Protein AF-A0A0D2KGY4-F1 (afdb_monomer_lite)

Foldseek 3Di:
DPDDDPCVVVVVVVVVVVVVVDVVVCLQVLLVCCVPVVVPPDPVVDDPVSVVSNVVNVVVQVVDPPSVD

Secondary structure (DSSP, 8-state):
-----HHHHHHHHHHHHHHHHS-HHHHHHHHHHHHTTTTTS-GGGS-HHHHHHHHHHHHHHTTSTTS--

Organism: Hypholoma sublateritium (strain FD-334 SS-4) (NCBI:txid945553)

Radius of gyration: 15.99 Å; chains: 1; bounding box: 22×22×56 Å

pLDDT: mean 82.37, std 13.99, range [48.06, 96.56]

Structure (mmCIF, N/CA/C/O backbone):
data_AF-A0A0D2KGY4-F1
#
_entry.id   AF-A0A0D2KGY4-F1
#
loop_
_atom_site.group_PDB
_atom_site.id
_atom_site.type_symbol
_atom_site.label_atom_id
_atom_site.label_alt_id
_a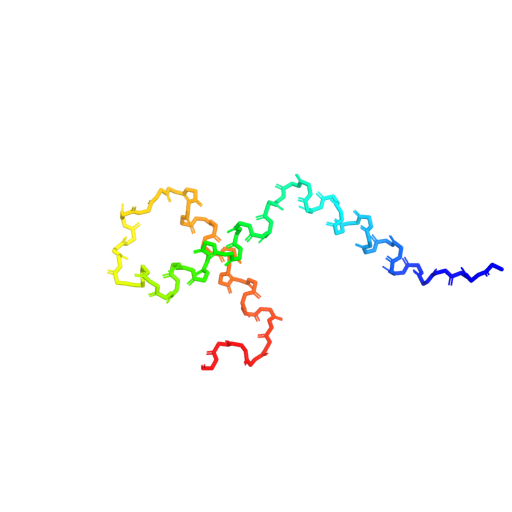tom_site.label_comp_id
_atom_site.label_asym_id
_atom_site.label_entity_id
_atom_site.label_seq_id
_atom_site.pdbx_PDB_ins_code
_atom_site.Cartn_x
_atom_site.Cartn_y
_atom_site.Cartn_z
_atom_site.occupancy
_atom_site.B_iso_or_equiv
_atom_site.auth_seq_id
_atom_site.auth_comp_id
_atom_site.auth_asym_id
_atom_site.auth_atom_id
_atom_site.pdbx_PDB_model_num
ATOM 1 N N . ARG A 1 1 ? 4.827 -2.744 41.045 1.00 48.06 1 ARG A N 1
ATOM 2 C CA . ARG A 1 1 ? 4.988 -3.205 39.642 1.00 48.06 1 ARG A CA 1
ATOM 3 C C . ARG A 1 1 ? 3.729 -2.802 38.885 1.00 48.06 1 ARG A C 1
ATOM 5 O O . ARG A 1 1 ? 2.667 -3.251 39.290 1.00 48.06 1 ARG A O 1
ATOM 12 N N . ARG A 1 2 ? 3.805 -1.924 37.874 1.00 53.59 2 ARG A N 1
ATOM 13 C CA . ARG A 1 2 ? 2.643 -1.653 37.006 1.00 53.59 2 ARG A CA 1
ATOM 14 C C . ARG A 1 2 ? 2.412 -2.909 36.169 1.00 53.59 2 ARG A C 1
ATOM 16 O O . ARG A 1 2 ? 3.291 -3.276 35.396 1.00 53.59 2 ARG A O 1
ATOM 23 N N . SER A 1 3 ? 1.298 -3.600 36.393 1.00 63.53 3 SER A N 1
ATOM 24 C CA . SER A 1 3 ? 0.845 -4.638 35.471 1.00 63.53 3 SER A CA 1
ATOM 25 C C . SER A 1 3 ? 0.525 -3.907 34.169 1.00 63.53 3 SER A C 1
ATOM 27 O O . SER A 1 3 ? -0.318 -3.015 34.141 1.00 63.53 3 SER A O 1
ATOM 2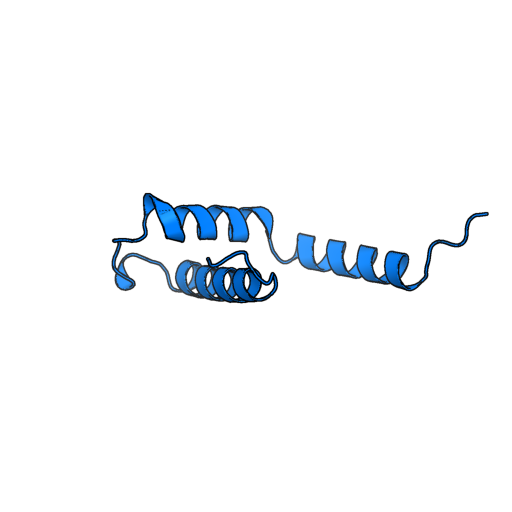9 N N . THR A 1 4 ? 1.297 -4.172 33.119 1.00 63.41 4 THR A N 1
ATOM 30 C CA . THR A 1 4 ? 0.907 -3.733 31.780 1.00 63.41 4 THR A CA 1
ATOM 31 C C . THR A 1 4 ? -0.342 -4.501 31.395 1.00 63.41 4 THR A C 1
ATOM 33 O O . THR A 1 4 ? -0.440 -5.692 31.703 1.00 63.41 4 THR A O 1
ATOM 36 N N . ASP A 1 5 ? -1.276 -3.812 30.751 1.00 73.25 5 ASP A N 1
ATOM 37 C CA . ASP A 1 5 ? -2.500 -4.410 30.238 1.00 73.25 5 ASP A CA 1
ATOM 38 C C . ASP A 1 5 ? -2.149 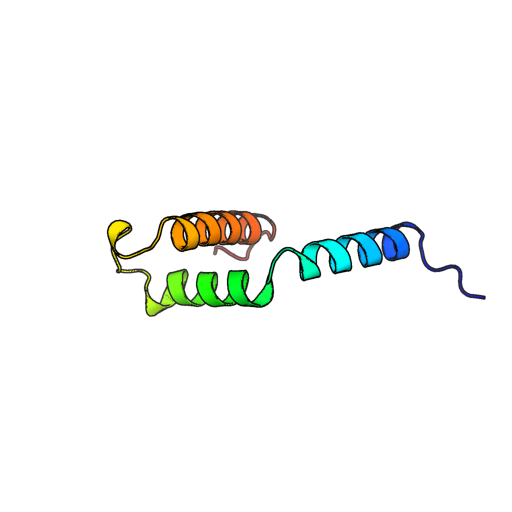-5.669 29.411 1.00 73.25 5 ASP A C 1
ATOM 40 O O . ASP A 1 5 ? -1.280 -5.594 28.529 1.00 73.25 5 ASP A O 1
ATOM 44 N N . PRO A 1 6 ? -2.748 -6.837 29.708 1.00 68.81 6 PRO A N 1
ATOM 45 C CA . PRO A 1 6 ? -2.483 -8.073 28.979 1.00 68.81 6 PRO A CA 1
ATOM 46 C C . PRO A 1 6 ? -2.639 -7.918 27.460 1.00 68.81 6 PRO A C 1
ATOM 48 O O . PRO A 1 6 ? -1.821 -8.455 26.713 1.00 68.81 6 PRO A O 1
ATOM 51 N N . LEU A 1 7 ? -3.605 -7.123 26.990 1.00 64.81 7 LEU A N 1
ATOM 52 C CA . LEU A 1 7 ? -3.817 -6.836 25.569 1.00 64.81 7 LEU A CA 1
ATOM 53 C C . LEU A 1 7 ? -2.638 -6.066 24.965 1.00 64.81 7 LEU A C 1
ATOM 55 O O . LEU A 1 7 ? -2.208 -6.372 23.855 1.00 64.81 7 LEU A O 1
ATOM 59 N N . VAL A 1 8 ? -2.048 -5.127 25.708 1.00 63.34 8 VAL A N 1
ATOM 60 C CA . VAL A 1 8 ? -0.862 -4.367 25.272 1.00 63.34 8 VAL A CA 1
ATOM 61 C C . VAL A 1 8 ? 0.377 -5.264 25.220 1.00 63.34 8 VAL A C 1
ATOM 63 O O . VAL A 1 8 ? 1.190 -5.155 24.302 1.00 63.34 8 VAL A O 1
ATOM 66 N N . HIS A 1 9 ? 0.523 -6.190 26.170 1.00 66.88 9 HIS A N 1
ATOM 67 C CA . HIS A 1 9 ? 1.632 -7.144 26.173 1.00 66.88 9 HIS A CA 1
ATOM 68 C C . HIS A 1 9 ? 1.522 -8.156 25.018 1.00 66.88 9 HIS A C 1
ATOM 70 O O . HIS A 1 9 ? 2.497 -8.366 24.295 1.00 66.88 9 HIS A O 1
ATOM 76 N N . HIS A 1 10 ? 0.341 -8.743 24.799 1.00 66.94 10 HIS A N 1
ATOM 77 C CA . HIS A 1 10 ? 0.104 -9.678 23.695 1.00 66.94 10 HIS A CA 1
ATOM 78 C C . HIS A 1 10 ? 0.190 -8.991 22.324 1.00 66.94 10 HIS A C 1
ATOM 80 O O . HIS A 1 10 ? 0.870 -9.498 21.430 1.00 66.94 10 HIS A O 1
ATOM 86 N N . GLY A 1 11 ? -0.401 -7.801 22.181 1.00 67.25 11 GLY A N 1
ATOM 87 C CA . GLY A 1 11 ? -0.336 -6.998 20.959 1.00 67.25 11 GLY A CA 1
ATOM 88 C C . GLY A 1 11 ? 1.089 -6.574 20.600 1.00 67.25 11 GLY A 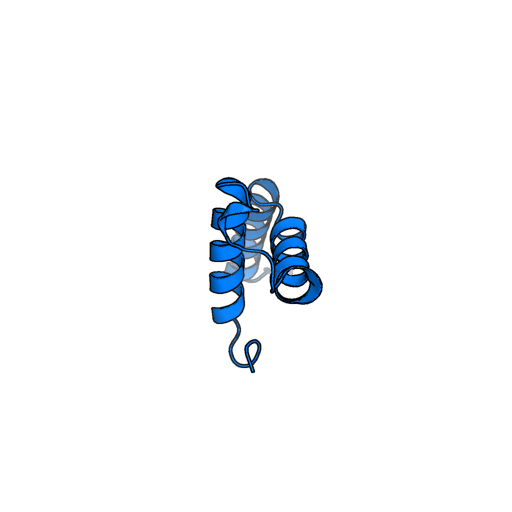C 1
ATOM 89 O O . GLY A 1 11 ? 1.458 -6.592 19.429 1.00 67.25 11 GLY A O 1
ATOM 90 N N . ARG A 1 12 ? 1.939 -6.282 21.595 1.00 73.69 12 ARG A N 1
ATOM 91 C CA . ARG A 1 12 ? 3.356 -5.952 21.371 1.00 73.69 12 ARG A CA 1
ATOM 92 C C . ARG A 1 12 ? 4.151 -7.121 20.795 1.00 73.69 12 ARG A C 1
ATOM 94 O O . ARG A 1 12 ? 4.981 -6.905 19.915 1.00 73.69 12 ARG A O 1
ATOM 101 N N . HIS A 1 13 ? 3.933 -8.342 21.281 1.00 73.12 13 HIS A N 1
ATOM 102 C CA . HIS A 1 13 ? 4.628 -9.522 20.750 1.00 73.12 13 HIS A CA 1
ATOM 103 C C . HIS A 1 13 ? 4.135 -9.871 19.347 1.00 73.12 13 HIS A C 1
ATOM 105 O O . HIS A 1 13 ? 4.959 -10.052 18.454 1.00 73.12 13 HIS A O 1
ATOM 111 N N . PHE A 1 14 ? 2.817 -9.845 19.124 1.00 69.06 14 PHE A N 1
ATOM 112 C CA . PHE A 1 14 ? 2.229 -10.036 17.796 1.00 69.06 14 PHE A CA 1
ATOM 113 C C . PHE A 1 14 ? 2.736 -8.990 16.792 1.00 69.06 14 PHE A C 1
ATOM 115 O O . PHE A 1 14 ? 3.234 -9.344 15.725 1.00 69.06 14 PHE A O 1
ATOM 122 N N . GLY A 1 15 ? 2.710 -7.708 17.166 1.00 66.31 15 GLY A N 1
ATOM 123 C CA . GLY A 1 15 ? 3.200 -6.613 16.334 1.00 66.31 15 GLY A CA 1
ATOM 124 C C . GLY A 1 15 ? 4.682 -6.747 15.983 1.00 66.31 15 GLY A C 1
ATOM 125 O O . GLY A 1 15 ? 5.056 -6.510 14.840 1.00 66.31 15 GLY A O 1
ATOM 126 N N . ARG A 1 16 ? 5.532 -7.201 16.917 1.00 70.25 16 ARG A N 1
ATOM 127 C CA . ARG A 1 16 ? 6.958 -7.454 16.642 1.00 70.25 16 ARG A CA 1
ATOM 128 C C . ARG A 1 16 ? 7.186 -8.648 15.713 1.00 70.25 16 ARG A C 1
ATOM 130 O O . ARG A 1 16 ? 8.057 -8.563 14.853 1.00 70.25 16 ARG A O 1
ATOM 137 N N . SER A 1 17 ? 6.426 -9.732 15.862 1.00 63.88 17 SER A N 1
ATOM 138 C CA . SER A 1 17 ? 6.511 -10.897 14.972 1.00 63.88 17 SER A CA 1
ATOM 139 C C . SER A 1 17 ? 6.044 -10.568 13.554 1.00 63.88 17 SER A C 1
ATOM 141 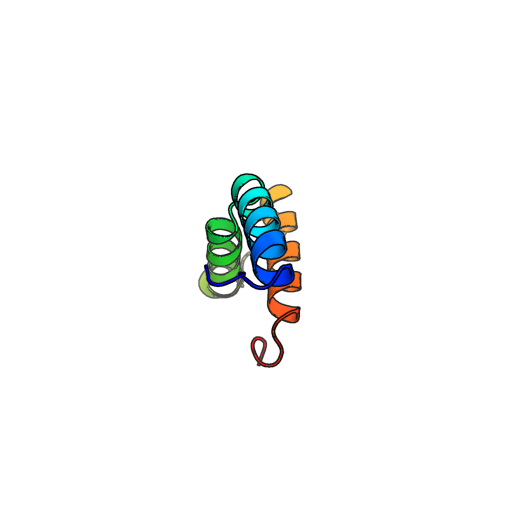O O . SER A 1 17 ? 6.725 -10.916 12.596 1.00 63.88 17 SER A O 1
ATOM 143 N N . ILE A 1 18 ? 4.934 -9.838 13.413 1.00 65.56 18 ILE A N 1
ATOM 144 C CA . ILE A 1 18 ? 4.450 -9.364 12.110 1.00 65.56 18 ILE A CA 1
ATOM 145 C C . ILE A 1 18 ? 5.438 -8.375 11.488 1.00 65.56 18 ILE A C 1
ATOM 147 O O . ILE A 1 18 ? 5.725 -8.481 10.304 1.00 65.56 18 ILE A O 1
ATOM 151 N N . HIS A 1 19 ? 6.024 -7.469 12.274 1.00 64.38 19 HIS A N 1
ATOM 152 C CA . HIS A 1 19 ? 7.039 -6.532 11.787 1.00 64.38 19 HIS A CA 1
ATOM 153 C C . HIS A 1 19 ? 8.315 -7.228 11.281 1.00 64.38 19 HIS A C 1
ATOM 155 O O . HIS A 1 19 ? 8.948 -6.748 10.348 1.00 64.38 19 HIS A O 1
ATOM 161 N N . ALA A 1 20 ? 8.693 -8.368 11.870 1.00 57.72 20 ALA A N 1
ATOM 162 C CA . ALA A 1 20 ? 9.823 -9.166 11.393 1.00 57.72 20 ALA A CA 1
ATOM 163 C C . ALA A 1 20 ? 9.514 -9.937 10.093 1.00 57.72 20 ALA A C 1
ATOM 165 O O . ALA A 1 20 ? 10.432 -10.258 9.345 1.00 57.72 20 ALA A O 1
ATOM 166 N N . LEU A 1 21 ? 8.237 -10.242 9.834 1.00 58.75 21 LEU A N 1
ATOM 167 C CA . LEU A 1 21 ? 7.777 -11.014 8.672 1.00 58.75 21 LEU A CA 1
ATOM 168 C C . LEU A 1 21 ? 7.311 -10.132 7.506 1.00 58.75 21 LEU A C 1
ATOM 170 O O . LEU A 1 21 ? 7.377 -10.545 6.352 1.00 58.75 21 LEU A O 1
ATOM 174 N N . CYS A 1 22 ? 6.865 -8.915 7.802 1.00 67.75 22 CYS A N 1
ATOM 175 C CA . CYS A 1 22 ? 6.399 -7.932 6.842 1.00 67.75 22 CYS A CA 1
ATOM 176 C C . CYS A 1 22 ? 7.168 -6.636 7.084 1.00 67.75 22 CYS A C 1
ATOM 178 O O . CYS A 1 22 ? 7.022 -6.018 8.139 1.00 67.75 22 CYS A O 1
ATOM 180 N N . ASN A 1 23 ? 7.935 -6.175 6.093 1.00 83.12 23 ASN A N 1
ATOM 181 C CA . ASN A 1 23 ? 8.470 -4.817 6.115 1.00 83.12 23 ASN A CA 1
ATOM 182 C C . ASN A 1 23 ? 7.316 -3.828 5.870 1.00 83.12 23 ASN A C 1
ATOM 184 O O . ASN A 1 23 ? 7.138 -3.314 4.769 1.00 83.12 23 ASN A O 1
ATOM 188 N N . VAL A 1 24 ? 6.498 -3.604 6.904 1.00 83.31 24 VAL A N 1
ATOM 189 C CA . VAL A 1 24 ? 5.306 -2.742 6.854 1.00 83.31 24 VAL A CA 1
ATOM 190 C C . VAL A 1 24 ? 5.683 -1.327 6.418 1.00 83.31 24 VAL A C 1
ATOM 192 O O . VAL A 1 24 ? 4.920 -0.688 5.705 1.00 83.31 24 VAL A O 1
ATOM 195 N N . HIS A 1 25 ? 6.878 -0.855 6.783 1.00 87.25 25 HIS A N 1
ATOM 196 C CA . HIS A 1 25 ? 7.368 0.451 6.354 1.00 87.25 25 HIS A CA 1
ATOM 197 C C . HIS A 1 25 ? 7.558 0.514 4.833 1.00 87.25 25 HIS A C 1
ATOM 199 O O . HIS A 1 25 ? 7.070 1.443 4.197 1.00 87.25 25 HIS A O 1
ATOM 205 N N . ALA A 1 26 ? 8.220 -0.484 4.238 1.00 90.31 26 ALA A N 1
ATOM 206 C CA . ALA A 1 26 ? 8.360 -0.565 2.785 1.00 90.31 26 ALA A CA 1
ATOM 207 C C . ALA A 1 26 ? 7.002 -0.738 2.093 1.00 90.31 26 ALA A C 1
ATOM 209 O O . ALA A 1 26 ? 6.733 -0.045 1.122 1.00 90.31 26 ALA A O 1
ATOM 210 N N . LEU A 1 27 ? 6.125 -1.590 2.631 1.00 91.88 27 LEU A N 1
ATOM 211 C CA . LEU A 1 27 ? 4.776 -1.807 2.103 1.00 91.88 27 LEU A CA 1
ATOM 212 C C . LEU A 1 27 ? 3.969 -0.501 2.026 1.00 91.88 27 LEU A C 1
ATOM 214 O O . LEU A 1 27 ? 3.389 -0.193 0.988 1.00 91.88 27 LEU A O 1
ATOM 218 N N . VAL A 1 28 ? 3.943 0.267 3.120 1.00 92.06 28 VAL A N 1
ATOM 219 C CA . VAL A 1 28 ? 3.218 1.543 3.189 1.00 92.06 28 VAL A CA 1
ATOM 220 C C . VAL A 1 28 ? 3.863 2.581 2.277 1.00 92.06 28 VAL A C 1
ATOM 222 O O . VAL A 1 28 ? 3.155 3.221 1.507 1.00 92.06 28 VAL A O 1
ATOM 225 N N . ASN A 1 29 ? 5.191 2.722 2.310 1.00 94.50 29 ASN A N 1
ATOM 226 C CA . ASN A 1 29 ? 5.894 3.711 1.491 1.00 94.50 29 ASN A CA 1
ATOM 227 C C . ASN A 1 29 ? 5.716 3.438 -0.012 1.00 94.50 29 ASN A C 1
ATOM 229 O O . ASN A 1 29 ? 5.329 4.324 -0.767 1.00 94.50 29 ASN A O 1
ATOM 233 N N . ASN A 1 30 ? 5.904 2.186 -0.435 1.00 94.31 30 ASN A N 1
ATOM 234 C CA . ASN A 1 30 ? 5.697 1.772 -1.822 1.00 94.31 30 ASN A CA 1
ATOM 235 C C . ASN A 1 30 ? 4.234 1.956 -2.247 1.00 94.31 30 ASN A C 1
ATOM 237 O O . ASN A 1 30 ? 3.966 2.356 -3.377 1.00 94.31 30 ASN A O 1
ATOM 241 N N . GLY A 1 31 ? 3.289 1.690 -1.341 1.00 94.19 31 GLY A N 1
ATOM 242 C CA . GLY A 1 31 ? 1.868 1.934 -1.562 1.00 94.19 31 GLY A CA 1
ATOM 243 C C . GLY A 1 31 ? 1.543 3.408 -1.809 1.00 94.19 31 GLY A C 1
ATOM 244 O O . GLY A 1 31 ? 0.846 3.710 -2.774 1.00 94.19 31 GLY A O 1
ATOM 245 N N . ILE A 1 32 ? 2.107 4.315 -1.004 1.00 95.19 32 ILE A N 1
ATOM 246 C CA . ILE A 1 32 ? 1.956 5.772 -1.163 1.00 95.19 32 ILE A CA 1
ATOM 247 C C . ILE A 1 32 ? 2.567 6.245 -2.486 1.00 95.19 32 ILE A C 1
ATOM 249 O O . ILE A 1 32 ? 1.898 6.935 -3.250 1.00 95.19 32 ILE A O 1
ATOM 253 N N . ILE A 1 33 ? 3.802 5.832 -2.794 1.00 96.50 33 ILE A N 1
ATOM 254 C CA . ILE A 1 33 ? 4.475 6.175 -4.059 1.00 96.50 33 ILE A CA 1
ATOM 255 C C . ILE A 1 33 ? 3.642 5.693 -5.251 1.00 96.50 33 ILE A C 1
ATOM 257 O O . ILE A 1 33 ? 3.449 6.431 -6.216 1.00 96.50 33 ILE A O 1
ATOM 261 N N . ARG A 1 34 ? 3.094 4.473 -5.180 1.00 94.94 34 ARG A N 1
ATOM 262 C CA . ARG A 1 34 ? 2.243 3.935 -6.245 1.00 94.94 34 ARG A CA 1
ATOM 263 C C . ARG A 1 34 ? 0.921 4.688 -6.387 1.00 94.94 34 ARG A C 1
ATOM 265 O O . ARG A 1 34 ? 0.483 4.902 -7.509 1.00 94.94 34 ARG A O 1
ATOM 272 N N . ALA A 1 35 ? 0.296 5.084 -5.281 1.00 93.06 35 ALA A N 1
ATOM 273 C CA . ALA A 1 35 ? -0.956 5.838 -5.304 1.00 93.06 35 ALA A CA 1
ATOM 274 C C . ALA A 1 35 ? -0.781 7.295 -5.776 1.00 93.06 35 ALA A C 1
ATOM 276 O O . ALA A 1 35 ? -1.737 7.884 -6.267 1.00 93.06 35 ALA A O 1
ATOM 277 N N . GLY A 1 36 ? 0.418 7.871 -5.634 1.00 94.00 36 GLY A N 1
ATOM 278 C CA . GLY A 1 36 ? 0.741 9.224 -6.091 1.00 94.00 36 GLY A CA 1
ATOM 279 C C . GLY A 1 36 ? 1.519 9.231 -7.405 1.00 94.00 36 GLY A C 1
ATOM 280 O O . GLY A 1 36 ? 0.948 9.383 -8.483 1.00 94.00 36 GLY A O 1
ATOM 281 N N . GLU A 1 37 ? 2.837 9.068 -7.299 1.00 96.56 37 GLU A N 1
ATOM 282 C CA . GLU A 1 37 ? 3.811 9.254 -8.384 1.00 96.56 37 GLU A CA 1
ATOM 283 C C . GLU A 1 37 ? 3.647 8.259 -9.539 1.00 96.56 37 GLU A C 1
ATOM 285 O O . GLU A 1 37 ? 3.930 8.604 -10.682 1.00 96.56 37 GLU A O 1
ATOM 290 N N . ARG A 1 38 ? 3.187 7.034 -9.254 1.00 95.62 38 ARG A N 1
ATOM 291 C CA . ARG A 1 38 ? 3.051 5.955 -10.252 1.00 95.62 38 ARG A CA 1
ATOM 292 C C . ARG A 1 38 ? 1.595 5.553 -10.510 1.00 95.62 38 ARG A C 1
ATOM 294 O O . ARG A 1 38 ? 1.335 4.426 -10.926 1.00 95.62 38 ARG A O 1
ATOM 301 N N . SER A 1 39 ? 0.647 6.450 -10.240 1.00 93.94 39 SER A N 1
ATOM 302 C CA . SER A 1 39 ? -0.794 6.170 -10.359 1.00 93.94 39 SER A CA 1
ATOM 303 C C . SER A 1 39 ? -1.254 5.930 -11.802 1.00 93.94 39 SER A C 1
ATOM 305 O O . SER A 1 39 ? -2.211 5.191 -12.024 1.00 93.94 39 SER A O 1
ATOM 307 N N . GLU A 1 40 ? -0.552 6.509 -12.779 1.00 96.06 40 GLU A N 1
ATOM 308 C CA . GLU A 1 40 ? -0.843 6.363 -14.211 1.00 96.06 40 GLU A CA 1
ATOM 309 C C . GLU A 1 40 ? -0.175 5.133 -14.848 1.00 96.06 40 GLU A C 1
ATOM 311 O O . GLU A 1 40 ? -0.488 4.780 -15.987 1.00 96.06 40 GLU A O 1
ATOM 316 N N . GLU A 1 41 ? 0.749 4.470 -14.144 1.00 96.38 41 GLU A N 1
ATOM 317 C CA . GLU A 1 41 ? 1.427 3.295 -14.686 1.00 96.38 41 GLU A CA 1
ATOM 318 C C . GLU A 1 41 ? 0.462 2.105 -14.805 1.00 96.38 41 GLU A C 1
ATOM 320 O O . GLU A 1 41 ? -0.278 1.796 -13.862 1.00 96.38 41 GLU A O 1
ATOM 325 N N . PRO A 1 42 ? 0.474 1.390 -15.942 1.00 95.50 42 PRO A N 1
ATOM 326 C CA . PRO A 1 42 ? -0.412 0.256 -16.145 1.00 95.50 42 PRO A CA 1
ATOM 327 C C . PRO A 1 42 ? -0.027 -0.922 -15.238 1.00 95.50 42 PRO A C 1
ATOM 329 O O . PRO A 1 42 ? 1.112 -1.072 -14.799 1.00 95.50 42 PRO A O 1
ATOM 332 N N . GLU A 1 43 ? -0.991 -1.796 -14.942 1.00 90.56 43 GLU A N 1
ATOM 333 C CA . GLU A 1 43 ? -0.800 -2.885 -13.976 1.00 90.56 43 GLU A CA 1
ATOM 334 C C . GLU A 1 43 ? 0.283 -3.906 -14.391 1.00 90.56 43 GLU A C 1
ATOM 336 O O . GLU A 1 43 ? 0.901 -4.550 -13.538 1.00 90.56 43 GLU A O 1
ATOM 341 N N . ASP A 1 44 ? 0.538 -4.055 -15.688 1.00 94.75 44 ASP A N 1
ATOM 342 C CA . ASP A 1 44 ? 1.579 -4.921 -16.245 1.00 94.75 44 ASP A CA 1
ATOM 343 C C . ASP A 1 44 ? 3.005 -4.374 -16.069 1.00 94.75 44 ASP A C 1
ATOM 345 O O . ASP A 1 44 ? 3.953 -5.158 -16.142 1.00 94.75 44 ASP A O 1
ATOM 349 N N . ALA A 1 45 ? 3.166 -3.090 -15.727 1.00 96.38 45 ALA A N 1
ATOM 350 C CA . ALA A 1 45 ? 4.449 -2.499 -15.340 1.00 96.38 45 ALA A CA 1
ATOM 351 C C . ALA A 1 45 ? 4.966 -3.013 -13.980 1.00 96.38 45 ALA A C 1
ATOM 353 O O . ALA A 1 45 ? 6.131 -2.804 -13.636 1.00 96.38 45 ALA A O 1
ATOM 354 N N . PHE A 1 46 ? 4.120 -3.701 -13.205 1.00 95.81 46 PHE A N 1
ATOM 355 C CA . PHE A 1 46 ? 4.439 -4.177 -11.861 1.00 95.81 46 PHE A CA 1
ATOM 356 C C . PHE A 1 46 ? 4.640 -5.694 -11.811 1.00 95.81 46 PHE A C 1
ATOM 358 O O . PHE A 1 46 ? 3.900 -6.504 -12.389 1.00 95.81 46 PHE A O 1
ATOM 365 N N . THR A 1 47 ? 5.611 -6.123 -11.014 1.00 96.50 47 THR A N 1
ATOM 366 C CA . THR A 1 47 ? 5.821 -7.540 -10.717 1.00 96.50 47 THR A CA 1
ATOM 367 C C . THR A 1 47 ? 4.606 -8.137 -9.982 1.00 96.50 47 THR A C 1
ATOM 369 O O . THR A 1 47 ? 3.823 -7.422 -9.346 1.00 96.50 47 THR A O 1
ATOM 372 N N . PRO A 1 48 ? 4.399 -9.467 -10.027 1.00 95.38 48 PRO A N 1
ATOM 373 C CA . PRO A 1 48 ? 3.344 -10.115 -9.243 1.00 95.38 48 PRO A CA 1
ATOM 374 C C . PRO A 1 48 ? 3.431 -9.814 -7.737 1.00 95.38 48 PRO A C 1
ATOM 376 O O . PRO A 1 48 ? 2.406 -9.696 -7.067 1.00 95.38 48 PRO A O 1
ATOM 379 N N . GLN A 1 49 ? 4.651 -9.652 -7.216 1.00 91.56 49 GLN A N 1
ATOM 380 C CA . GLN A 1 49 ? 4.887 -9.318 -5.816 1.00 91.56 49 GLN A CA 1
ATOM 381 C C . GLN A 1 49 ? 4.439 -7.887 -5.492 1.00 91.56 49 GLN A C 1
ATOM 383 O O . GLN A 1 49 ? 3.669 -7.702 -4.555 1.00 91.56 49 GLN A O 1
ATOM 388 N N . GLU A 1 50 ? 4.827 -6.893 -6.296 1.00 93.00 50 GLU A N 1
ATOM 389 C CA . GLU A 1 50 ? 4.397 -5.495 -6.114 1.00 93.00 50 GLU A CA 1
ATOM 390 C C . GLU A 1 50 ? 2.876 -5.334 -6.232 1.00 93.00 50 GLU A C 1
ATOM 392 O O . GLU A 1 50 ? 2.262 -4.550 -5.506 1.00 93.00 50 GLU A O 1
ATOM 397 N N . ARG A 1 51 ? 2.233 -6.106 -7.118 1.00 95.12 51 ARG A N 1
ATOM 398 C CA . ARG A 1 51 ? 0.766 -6.143 -7.221 1.00 95.12 51 ARG A CA 1
ATOM 399 C C . ARG A 1 51 ? 0.125 -6.670 -5.947 1.00 95.12 51 ARG A C 1
ATOM 401 O O . ARG A 1 51 ? -0.793 -6.044 -5.422 1.00 95.12 51 ARG A O 1
ATOM 408 N N . ARG A 1 52 ? 0.641 -7.777 -5.409 1.00 93.12 52 ARG A N 1
ATOM 409 C CA . ARG A 1 52 ? 0.172 -8.336 -4.137 1.00 93.12 52 ARG A CA 1
ATOM 410 C C . ARG A 1 52 ? 0.371 -7.359 -2.980 1.00 93.12 52 ARG A C 1
ATOM 412 O O . ARG A 1 52 ? -0.536 -7.187 -2.173 1.00 93.12 52 ARG A O 1
ATOM 419 N N . GLU A 1 53 ? 1.532 -6.722 -2.901 1.00 93.00 53 GLU A N 1
ATOM 420 C CA . GLU A 1 53 ? 1.847 -5.718 -1.882 1.00 93.00 53 GLU A CA 1
ATOM 421 C C . GLU A 1 53 ? 0.893 -4.524 -1.950 1.00 93.00 53 GLU A C 1
ATOM 423 O O . GLU A 1 53 ? 0.343 -4.114 -0.929 1.00 93.00 53 GLU A O 1
ATOM 428 N N . HIS A 1 54 ? 0.600 -4.025 -3.149 1.00 94.25 54 HIS A N 1
ATOM 429 C CA . HIS A 1 54 ? -0.344 -2.926 -3.312 1.00 94.25 54 HIS A CA 1
ATOM 430 C C . HIS A 1 54 ? -1.773 -3.294 -2.888 1.00 94.25 54 HIS A C 1
ATOM 432 O O . HIS A 1 54 ? -2.443 -2.487 -2.251 1.00 94.25 54 HIS A O 1
ATOM 438 N N . LEU A 1 55 ? -2.232 -4.525 -3.146 1.00 93.69 55 LEU A N 1
ATOM 439 C CA . LEU A 1 55 ? -3.529 -4.991 -2.634 1.00 93.69 55 LEU A CA 1
ATOM 440 C C . LEU A 1 55 ? -3.578 -4.988 -1.100 1.00 93.69 55 LEU A C 1
ATOM 442 O O . LEU A 1 55 ? -4.594 -4.616 -0.514 1.00 93.69 55 LEU A O 1
ATOM 446 N N . ILE A 1 56 ? -2.481 -5.374 -0.442 1.00 92.62 56 ILE A N 1
ATOM 447 C CA . ILE A 1 56 ? -2.386 -5.318 1.021 1.00 92.62 56 ILE A CA 1
ATOM 448 C C . ILE A 1 56 ? -2.401 -3.858 1.489 1.00 92.62 56 ILE A C 1
ATOM 450 O O . ILE A 1 56 ? -3.107 -3.546 2.443 1.00 92.62 56 ILE A O 1
ATOM 454 N N . PHE A 1 57 ? -1.682 -2.959 0.810 1.00 92.94 57 PHE A N 1
ATOM 455 C CA . PHE A 1 57 ? -1.722 -1.523 1.094 1.00 92.94 57 PHE A CA 1
ATOM 456 C C . PHE A 1 57 ? -3.148 -0.957 1.013 1.00 92.94 57 PHE A C 1
ATOM 458 O O . PHE A 1 57 ? -3.587 -0.319 1.965 1.00 92.94 57 PHE A O 1
ATOM 465 N N . LEU A 1 58 ? -3.904 -1.259 -0.048 1.00 92.62 58 LEU A N 1
ATOM 466 C CA . LEU A 1 58 ? -5.302 -0.827 -0.181 1.00 92.62 58 LEU A CA 1
ATOM 467 C C . LEU A 1 58 ? -6.185 -1.383 0.944 1.00 92.62 58 LEU A C 1
ATOM 469 O O . LEU A 1 58 ? -7.061 -0.695 1.461 1.00 92.62 58 LEU A O 1
ATOM 473 N N . GLN A 1 59 ? -5.955 -2.628 1.366 1.00 91.56 59 GLN A N 1
ATOM 474 C CA . GLN A 1 59 ? -6.704 -3.206 2.480 1.00 91.56 59 GLN A CA 1
ATOM 475 C C . GLN A 1 59 ? -6.362 -2.541 3.824 1.00 91.56 59 GLN A C 1
ATOM 477 O O . GLN A 1 59 ? -7.241 -2.390 4.674 1.00 91.56 59 GLN A O 1
ATOM 482 N N . LEU A 1 60 ? -5.101 -2.143 4.021 1.00 88.94 60 LEU A N 1
ATOM 483 C CA . LEU A 1 60 ? -4.673 -1.372 5.188 1.00 88.94 60 LEU A CA 1
ATOM 484 C C . LEU A 1 60 ? -5.281 0.030 5.174 1.00 88.94 60 LEU A C 1
ATOM 486 O O . LEU A 1 60 ? -5.738 0.495 6.214 1.00 88.94 60 LEU A O 1
ATOM 490 N N . LEU A 1 61 ? -5.338 0.672 4.011 1.00 90.31 61 LEU A N 1
ATOM 491 C CA . LEU A 1 61 ? -5.904 2.006 3.849 1.00 90.31 61 LEU A CA 1
ATOM 492 C C . LEU A 1 61 ? -7.393 2.027 4.243 1.00 90.31 61 LEU A C 1
ATOM 494 O O . LEU A 1 61 ? -7.784 2.796 5.119 1.00 90.31 61 LEU A O 1
ATOM 498 N N . LYS A 1 62 ? -8.175 1.048 3.768 1.00 88.62 62 LYS A N 1
ATOM 499 C CA . LYS A 1 62 ? -9.583 0.826 4.163 1.00 88.62 62 LYS A CA 1
ATOM 500 C C . LYS A 1 62 ? -9.807 0.539 5.647 1.00 88.62 62 LYS A C 1
ATOM 502 O O . LYS A 1 62 ? -10.932 0.656 6.130 1.00 88.62 62 LYS A O 1
ATOM 507 N N . SER A 1 63 ? -8.777 0.104 6.375 1.00 86.8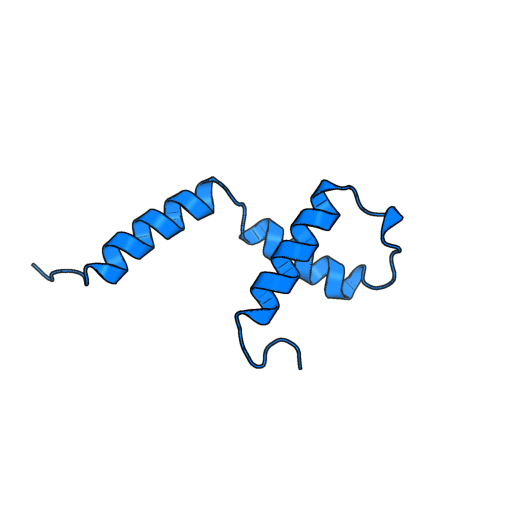1 63 SER A N 1
ATOM 508 C CA . SER A 1 63 ? -8.892 -0.167 7.813 1.00 86.81 63 SER A CA 1
ATOM 509 C C . SER A 1 63 ? -8.932 1.106 8.663 1.00 86.81 63 SER A C 1
ATOM 511 O O . SER A 1 63 ? -9.315 1.041 9.831 1.00 86.81 63 SER A O 1
ATOM 513 N N . VAL A 1 64 ? -8.568 2.255 8.080 1.00 85.50 64 VAL A N 1
ATOM 514 C CA . VAL A 1 64 ? -8.612 3.569 8.721 1.00 85.50 64 VAL A CA 1
ATOM 515 C C . VAL A 1 64 ? -9.719 4.390 8.050 1.00 85.50 64 VAL A C 1
ATOM 517 O O . VAL A 1 64 ? -9.522 4.896 6.945 1.00 85.50 64 VAL A O 1
ATOM 520 N N . PRO A 1 65 ? -10.899 4.523 8.684 1.00 81.94 65 PRO A N 1
ATOM 521 C CA . PRO A 1 65 ? -11.964 5.385 8.176 1.00 81.94 65 PRO A CA 1
ATOM 522 C C . PRO A 1 65 ? -11.450 6.817 7.958 1.00 81.94 65 PRO A C 1
ATOM 524 O O . PRO A 1 65 ? -10.587 7.257 8.713 1.00 81.94 65 PRO A O 1
ATOM 527 N N . SER A 1 66 ? -11.995 7.515 6.953 1.00 81.12 66 SER A N 1
ATOM 528 C CA . SER A 1 66 ? -11.681 8.908 6.562 1.00 81.12 66 SER A CA 1
ATOM 529 C C . SER A 1 66 ? -10.273 9.182 6.015 1.00 81.12 66 SER A C 1
ATOM 531 O O . SER A 1 66 ? -9.856 10.336 5.965 1.00 81.12 66 SER A O 1
ATOM 533 N N . LEU A 1 67 ? -9.516 8.149 5.633 1.00 78.62 67 LEU A N 1
ATOM 534 C CA . LEU A 1 67 ? -8.194 8.323 5.019 1.00 78.62 67 LEU A CA 1
ATOM 535 C C . LEU A 1 67 ? -8.221 8.265 3.477 1.00 78.62 67 LEU A C 1
ATOM 537 O O . LEU A 1 67 ? -7.283 8.736 2.846 1.00 78.62 67 LEU A O 1
ATOM 541 N N . GLU A 1 68 ? -9.283 7.713 2.879 1.00 66.31 68 GLU A N 1
ATOM 542 C CA . GLU A 1 68 ? -9.496 7.616 1.417 1.00 66.31 68 GLU A CA 1
ATOM 543 C C . GLU A 1 68 ? -10.415 8.726 0.856 1.00 66.31 68 GLU A C 1
ATOM 545 O O . GLU A 1 68 ? -11.048 8.516 -0.176 1.00 66.31 68 GLU A O 1
ATOM 550 N N . GLU A 1 69 ? -10.540 9.871 1.539 1.00 53.31 69 GLU A N 1
ATOM 551 C CA . GLU A 1 69 ? -11.364 11.007 1.071 1.00 53.31 69 GLU A CA 1
ATOM 552 C C . GLU A 1 69 ? -10.730 11.796 -0.084 1.00 53.31 69 GLU A C 1
ATOM 554 O O . GLU A 1 69 ? -9.537 12.168 0.024 1.00 53.31 69 GLU A O 1
#

Sequence (69 aa):
RRSTDPLVHHGRHFGRSIHALCNVHALVNNGIIRAGERSEEPEDAFTPQERREHLIFLQLLKSVPSLEE